Protein AF-A0A2M7YTN3-F1 (afdb_monomer_lite)

Structure (mmCIF, N/CA/C/O backbone):
data_AF-A0A2M7YTN3-F1
#
_entry.id   AF-A0A2M7YTN3-F1
#
loop_
_atom_site.group_PDB
_atom_site.id
_atom_site.type_symbol
_atom_site.label_atom_id
_atom_site.label_alt_id
_atom_site.label_comp_id
_atom_site.label_asym_id
_atom_site.label_entity_id
_atom_site.label_seq_id
_atom_site.pdbx_PDB_ins_code
_atom_site.Cartn_x
_atom_site.Cartn_y
_atom_site.Cartn_z
_atom_site.occupancy
_atom_site.B_iso_or_equiv
_atom_site.auth_seq_id
_atom_site.auth_comp_id
_atom_site.auth_asym_id
_atom_site.auth_atom_id
_atom_site.pdbx_PDB_model_num
ATOM 1 N N . MET A 1 1 ? -5.101 -10.817 13.039 1.00 85.06 1 MET A N 1
ATOM 2 C CA . MET A 1 1 ? -5.768 -10.293 11.833 1.00 85.06 1 MET A CA 1
ATOM 3 C C . MET A 1 1 ? -7.248 -10.470 12.064 1.00 85.06 1 MET A C 1
ATOM 5 O O . MET A 1 1 ? -7.610 -11.540 12.539 1.00 85.06 1 MET A O 1
ATOM 9 N N . ASP A 1 2 ? -8.055 -9.452 11.788 1.00 95.06 2 ASP A N 1
ATOM 10 C CA . ASP A 1 2 ? -9.459 -9.450 12.220 1.00 95.06 2 ASP A CA 1
ATOM 11 C C . ASP A 1 2 ? -10.368 -9.967 11.108 1.00 95.06 2 ASP A C 1
ATOM 13 O O . ASP A 1 2 ? -11.240 -10.797 11.336 1.00 95.06 2 ASP A O 1
ATOM 17 N N . SER A 1 3 ? -10.127 -9.512 9.879 1.00 96.75 3 SER A N 1
ATOM 18 C CA . SER A 1 3 ? -10.819 -9.985 8.683 1.00 96.75 3 SER A CA 1
ATOM 19 C C . SER A 1 3 ? -9.993 -9.678 7.437 1.00 96.75 3 SER A C 1
ATOM 21 O O . SER A 1 3 ? -9.082 -8.850 7.467 1.00 96.75 3 SER A O 1
ATOM 23 N N . TRP A 1 4 ? -10.313 -10.330 6.325 1.00 96.75 4 TRP A N 1
ATOM 24 C CA . TRP A 1 4 ? -9.713 -10.051 5.026 1.00 96.75 4 TRP A CA 1
ATOM 25 C C . TRP A 1 4 ? -10.739 -10.254 3.919 1.00 96.75 4 TRP A C 1
ATOM 27 O O . TRP A 1 4 ? -11.699 -11.008 4.074 1.00 96.75 4 TRP A O 1
ATOM 37 N N . LEU A 1 5 ? -10.516 -9.571 2.807 1.00 94.88 5 LEU A N 1
ATOM 38 C CA . LEU A 1 5 ? -11.300 -9.670 1.592 1.00 94.88 5 LEU A CA 1
ATOM 39 C C . LEU A 1 5 ? -10.337 -9.791 0.417 1.00 94.88 5 LEU A C 1
ATOM 41 O O . LEU A 1 5 ? -9.422 -8.981 0.298 1.00 94.88 5 LEU A O 1
ATOM 45 N N . LYS A 1 6 ? -10.560 -10.776 -0.452 1.00 94.38 6 LYS A N 1
ATOM 46 C CA . LYS A 1 6 ? -9.918 -10.850 -1.766 1.00 94.38 6 LYS A CA 1
ATOM 47 C C . LYS A 1 6 ? -10.848 -10.244 -2.807 1.00 94.38 6 LYS A C 1
ATOM 49 O O . LYS A 1 6 ? -12.021 -10.614 -2.857 1.00 94.38 6 LYS A O 1
ATOM 54 N N . SER A 1 7 ? -10.332 -9.340 -3.627 1.00 89.81 7 SER A N 1
ATOM 55 C CA . SER A 1 7 ? -11.106 -8.734 -4.705 1.00 89.81 7 SER A CA 1
ATOM 56 C C . SER A 1 7 ? -11.495 -9.775 -5.750 1.00 89.81 7 SER A C 1
ATOM 58 O O . SER A 1 7 ? -10.722 -10.672 -6.095 1.00 89.81 7 SER A O 1
ATOM 60 N N . ALA A 1 8 ? -12.717 -9.647 -6.264 1.00 81.31 8 ALA A N 1
ATOM 61 C CA . ALA A 1 8 ? -13.168 -10.446 -7.392 1.00 81.31 8 ALA A CA 1
ATOM 62 C C . ALA A 1 8 ? -12.381 -10.070 -8.669 1.00 81.31 8 ALA A C 1
ATOM 64 O O . ALA A 1 8 ? -11.942 -8.924 -8.792 1.00 81.31 8 ALA A O 1
ATOM 65 N N . PRO A 1 9 ? -12.263 -10.983 -9.654 1.00 65.56 9 PRO A N 1
ATOM 66 C CA . PRO A 1 9 ? -11.472 -10.765 -10.870 1.00 65.56 9 PRO A CA 1
ATOM 67 C C . PRO A 1 9 ? -11.872 -9.548 -11.721 1.00 65.56 9 PRO A C 1
ATOM 69 O O . PRO A 1 9 ? -11.106 -9.144 -12.590 1.00 65.56 9 PRO A O 1
ATOM 72 N N . GLN A 1 10 ? -13.061 -8.966 -11.517 1.00 65.56 10 GLN A N 1
ATOM 73 C CA . GLN A 1 10 ? -13.502 -7.777 -12.246 1.00 65.56 10 GLN A CA 1
ATOM 74 C C . GLN A 1 10 ? -14.135 -6.740 -11.314 1.00 65.56 10 GLN A C 1
ATOM 76 O O . GLN A 1 10 ? -15.188 -6.975 -10.727 1.00 65.56 10 GLN A O 1
ATOM 81 N N . ARG A 1 11 ? -13.497 -5.561 -11.256 1.00 66.31 11 ARG A N 1
ATOM 82 C CA . ARG A 1 11 ? -14.080 -4.265 -10.853 1.00 66.31 11 ARG A CA 1
ATOM 83 C C . ARG A 1 11 ? -14.748 -4.195 -9.474 1.00 66.31 11 ARG A C 1
ATOM 85 O O . ARG A 1 11 ? -15.630 -3.369 -9.275 1.00 66.31 11 ARG A O 1
ATOM 92 N N . TYR A 1 12 ? -14.307 -4.998 -8.505 1.00 82.44 12 TYR A N 1
ATOM 93 C CA . TYR A 1 12 ? -14.812 -4.878 -7.134 1.00 82.44 12 TYR A CA 1
ATOM 94 C C . TYR A 1 12 ? -14.524 -3.486 -6.540 1.00 82.44 12 TYR A C 1
ATOM 96 O O . TYR A 1 12 ? -15.425 -2.836 -6.016 1.00 82.44 12 TYR A O 1
ATOM 104 N N . TYR A 1 13 ? -13.280 -3.011 -6.668 1.00 88.62 13 TYR A N 1
ATOM 105 C CA . TYR A 1 13 ? -12.866 -1.683 -6.221 1.00 88.62 13 TYR A CA 1
ATOM 106 C C . TYR A 1 13 ? -11.991 -1.019 -7.284 1.00 88.62 13 TYR A C 1
ATOM 108 O O . TYR A 1 13 ? -10.785 -1.238 -7.325 1.00 88.62 13 TYR A O 1
ATOM 116 N N . ALA A 1 14 ? -12.591 -0.236 -8.178 1.00 90.00 14 ALA A N 1
ATOM 117 C CA . ALA A 1 14 ? -11.862 0.379 -9.283 1.00 90.00 14 ALA A CA 1
ATOM 118 C C . ALA A 1 14 ? -11.084 1.629 -8.837 1.00 90.00 14 ALA A C 1
ATOM 120 O O . ALA A 1 14 ? -11.663 2.593 -8.337 1.00 90.00 14 ALA A O 1
ATOM 121 N N . ILE A 1 15 ? -9.771 1.622 -9.069 1.00 91.12 15 ILE A N 1
ATOM 122 C CA . ILE A 1 15 ? -8.901 2.797 -9.000 1.00 91.12 15 ILE A CA 1
ATOM 123 C C . ILE A 1 15 ? -8.546 3.191 -10.431 1.00 91.12 15 ILE A C 1
ATOM 125 O O . ILE A 1 15 ? -7.895 2.433 -11.155 1.00 91.12 15 ILE A O 1
ATOM 129 N N . GLU A 1 16 ? -8.976 4.382 -10.834 1.00 90.50 16 GLU A N 1
ATOM 130 C CA . GLU A 1 16 ? -8.652 4.948 -12.141 1.00 90.50 16 GLU A CA 1
ATOM 131 C C . GLU A 1 16 ? -7.191 5.407 -12.194 1.00 90.50 16 GLU A C 1
ATOM 133 O O . GLU A 1 16 ? -6.677 6.027 -11.260 1.00 90.50 16 GLU A O 1
ATOM 138 N N . TYR A 1 17 ? -6.528 5.137 -13.316 1.00 89.56 17 TYR A N 1
ATOM 139 C CA . TYR A 1 17 ? -5.176 5.607 -13.594 1.00 89.56 17 TYR A CA 1
ATOM 140 C C . TYR A 1 17 ? -5.011 5.985 -15.066 1.00 89.56 17 TYR A C 1
ATOM 142 O O . TYR A 1 17 ? -5.741 5.529 -15.952 1.00 89.56 17 TYR A O 1
ATOM 150 N N . ALA A 1 18 ? -4.017 6.827 -15.339 1.00 83.62 18 ALA A N 1
ATOM 151 C CA . ALA A 1 18 ? -3.631 7.192 -16.693 1.00 83.62 18 ALA A CA 1
ATOM 152 C C . ALA A 1 18 ? -2.116 7.076 -16.873 1.00 83.62 18 ALA A C 1
ATOM 154 O O . ALA A 1 18 ? -1.338 7.451 -15.995 1.00 83.62 18 ALA A O 1
ATOM 155 N N . TRP A 1 19 ? -1.692 6.582 -18.034 1.00 79.12 19 TRP A N 1
ATOM 156 C CA . TRP A 1 19 ? -0.284 6.432 -18.394 1.00 79.12 19 TRP A CA 1
ATOM 157 C C . TRP A 1 19 ? -0.075 6.631 -19.900 1.00 79.12 19 TRP A C 1
ATOM 159 O O . TRP A 1 19 ? -1.012 6.531 -20.690 1.00 79.12 19 TRP A O 1
ATOM 169 N N . LYS A 1 20 ? 1.151 6.954 -20.322 1.00 73.50 20 LYS A N 1
ATOM 170 C CA . LYS A 1 20 ? 1.498 7.162 -21.738 1.00 73.50 20 LYS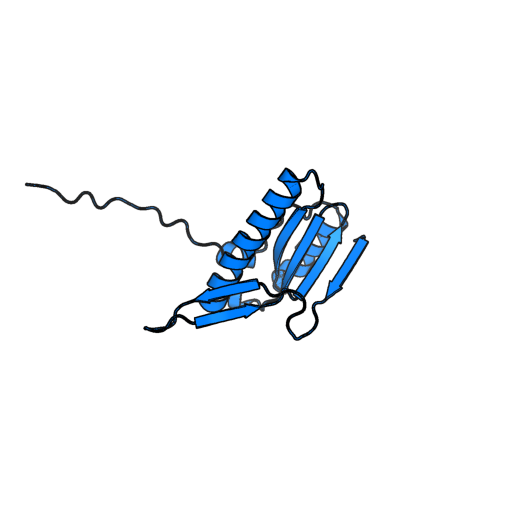 A CA 1
ATOM 171 C C . LYS A 1 20 ? 2.521 6.123 -22.191 1.00 73.50 20 LYS A C 1
ATOM 173 O O . LYS A 1 20 ? 3.526 5.923 -21.518 1.00 73.50 20 LYS A O 1
ATOM 178 N N . LYS A 1 21 ? 2.294 5.530 -23.365 1.00 60.72 21 LYS A N 1
ATOM 179 C CA . LYS A 1 21 ? 3.312 4.826 -24.160 1.00 60.72 21 LYS A CA 1
ATOM 180 C C . LYS A 1 21 ? 3.186 5.323 -25.597 1.00 60.72 21 LYS A C 1
ATOM 182 O O . LYS A 1 21 ? 2.262 4.918 -26.295 1.00 60.72 21 LYS A O 1
ATOM 187 N N . GLY A 1 22 ? 4.067 6.238 -25.999 1.00 70.69 22 GLY A N 1
ATOM 188 C CA . GLY A 1 22 ? 3.949 6.978 -27.262 1.00 70.69 22 GLY A CA 1
ATOM 189 C C . GLY A 1 22 ? 3.024 8.199 -27.161 1.00 70.69 22 GLY A C 1
ATOM 190 O O . GLY A 1 22 ? 2.880 8.784 -26.087 1.00 70.69 22 GLY A O 1
ATOM 191 N N . GLU A 1 23 ? 2.406 8.591 -28.279 1.00 68.25 23 GLU A N 1
ATOM 192 C CA . GLU A 1 23 ? 1.639 9.846 -28.390 1.00 68.25 23 GLU A CA 1
ATOM 193 C C . GLU A 1 23 ? 0.267 9.813 -27.696 1.00 68.25 23 GLU A C 1
ATOM 195 O O . GLU A 1 23 ? -0.207 10.842 -27.210 1.00 68.25 23 GLU A O 1
ATOM 200 N N . HIS A 1 24 ? -0.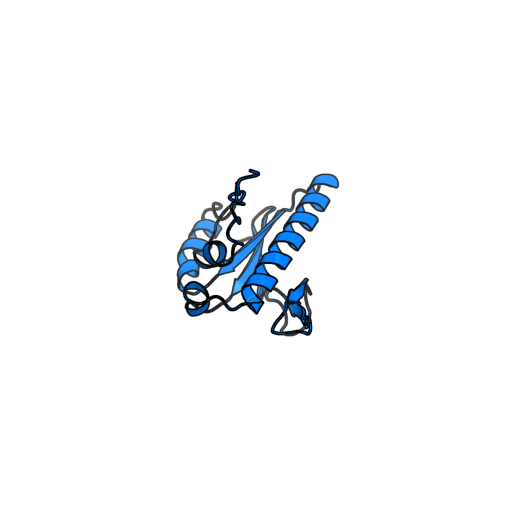364 8.640 -27.580 1.00 74.44 24 HIS A N 1
ATOM 201 C CA . HIS A 1 24 ? -1.720 8.532 -27.040 1.00 74.44 24 HIS A CA 1
ATOM 202 C 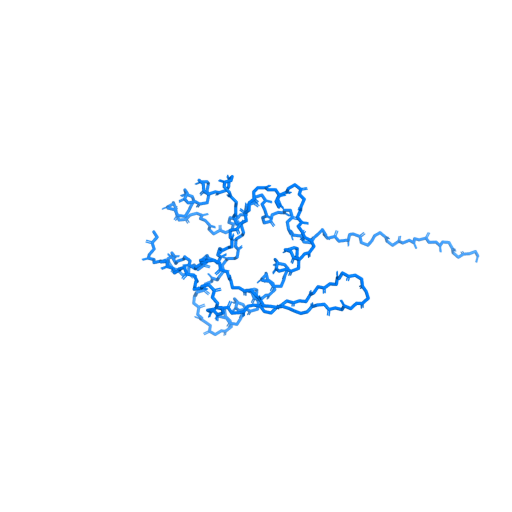C . HIS A 1 24 ? -1.735 8.138 -25.551 1.00 74.44 24 HIS A C 1
ATOM 204 O O . HIS A 1 24 ? -1.222 7.073 -25.187 1.00 74.44 24 HIS A O 1
ATOM 210 N N . PRO A 1 25 ? -2.342 8.955 -24.665 1.00 77.62 25 PRO A N 1
ATOM 211 C CA . PRO A 1 25 ? -2.559 8.571 -23.277 1.00 77.62 25 PRO A CA 1
ATOM 212 C C . PRO A 1 25 ? -3.556 7.413 -23.187 1.00 77.62 25 PRO A C 1
ATOM 214 O O . PRO A 1 25 ? -4.643 7.462 -23.760 1.00 77.62 25 PRO A O 1
ATOM 217 N N . LYS A 1 26 ? -3.189 6.385 -22.424 1.00 82.94 26 LYS A N 1
ATOM 218 C CA . LYS A 1 26 ? -4.066 5.280 -22.044 1.00 82.94 26 LYS A CA 1
ATOM 219 C C . LYS A 1 26 ? -4.653 5.558 -20.668 1.00 82.94 26 LYS A C 1
ATOM 221 O O . LYS A 1 26 ? -3.942 5.967 -19.751 1.00 82.94 26 LYS A O 1
ATOM 226 N N . ARG A 1 27 ? -5.954 5.323 -20.531 1.00 87.44 27 ARG A N 1
ATOM 227 C CA . ARG A 1 27 ? -6.655 5.282 -19.245 1.00 87.44 27 ARG A CA 1
ATOM 228 C C . ARG A 1 27 ? -7.007 3.840 -18.931 1.00 87.44 27 ARG A C 1
ATOM 230 O O . ARG A 1 27 ? -7.285 3.067 -19.846 1.00 87.44 27 ARG A O 1
ATOM 237 N N . GLY A 1 28 ? -6.978 3.497 -17.656 1.00 89.50 28 GLY A N 1
ATOM 238 C CA . GLY A 1 28 ? -7.355 2.181 -17.178 1.00 89.50 28 GLY A CA 1
ATOM 239 C C . GLY A 1 28 ? -7.903 2.247 -15.765 1.00 89.50 28 GLY A C 1
ATOM 240 O O . GLY A 1 28 ? -7.841 3.276 -15.092 1.00 89.50 28 GLY A O 1
ATOM 241 N N . GLU A 1 29 ? -8.417 1.112 -15.325 1.00 91.44 29 GLU A N 1
ATOM 242 C CA . GLU A 1 29 ? -8.839 0.866 -13.955 1.00 91.44 29 GLU A CA 1
ATOM 243 C C . GLU A 1 29 ? -8.145 -0.404 -13.473 1.00 91.44 29 GLU A C 1
ATOM 245 O O . GLU A 1 29 ? -7.918 -1.329 -14.258 1.00 91.44 29 GLU A O 1
ATOM 250 N N . PHE A 1 30 ? -7.824 -0.474 -12.188 1.00 91.50 30 PHE A N 1
ATOM 251 C CA . PHE A 1 30 ? -7.414 -1.724 -11.558 1.00 91.50 30 PHE A CA 1
ATOM 252 C C . PHE A 1 30 ? -8.054 -1.855 -10.174 1.00 91.50 30 PHE A C 1
ATOM 254 O O . PHE A 1 30 ? -8.510 -0.865 -9.605 1.00 91.50 30 PHE A O 1
ATOM 261 N N . SER A 1 31 ? -8.111 -3.082 -9.657 1.00 92.94 31 SER A N 1
ATOM 262 C CA . SER A 1 31 ? -8.615 -3.382 -8.317 1.00 92.94 31 SER A CA 1
ATOM 263 C C . SER A 1 31 ? -7.507 -4.050 -7.517 1.00 92.94 31 SER A C 1
ATOM 265 O O . SER A 1 31 ? -6.982 -5.041 -8.017 1.00 92.94 31 SER A O 1
ATOM 267 N N . PRO A 1 32 ? -7.178 -3.565 -6.304 1.00 95.06 32 PRO A N 1
ATOM 268 C CA . PRO A 1 32 ? -6.204 -4.225 -5.443 1.00 95.06 32 PRO A CA 1
ATOM 269 C C . PRO A 1 32 ? -6.608 -5.665 -5.137 1.00 95.06 32 PRO A C 1
ATOM 271 O O . PRO A 1 32 ? -7.797 -5.925 -4.943 1.00 95.06 32 PRO A O 1
ATOM 274 N N . ASP A 1 33 ? -5.652 -6.580 -5.029 1.00 95.50 33 ASP A N 1
ATOM 275 C CA . ASP A 1 33 ? -5.925 -7.994 -4.744 1.00 95.50 33 ASP A CA 1
ATOM 276 C C . ASP A 1 33 ? -6.607 -8.239 -3.391 1.00 95.50 33 ASP A C 1
ATOM 278 O O . ASP A 1 33 ? -7.527 -9.058 -3.310 1.00 95.50 33 ASP A O 1
ATOM 282 N N . PHE A 1 34 ? -6.177 -7.554 -2.325 1.00 96.12 34 PHE A N 1
ATOM 283 C CA . PHE A 1 34 ? -6.707 -7.772 -0.977 1.00 96.12 34 PHE A CA 1
ATOM 284 C C . PHE A 1 34 ? -6.946 -6.491 -0.183 1.00 96.12 34 PHE A C 1
ATOM 286 O O . PHE A 1 34 ? -6.219 -5.505 -0.284 1.00 96.12 34 PHE A O 1
ATOM 293 N N . PHE A 1 35 ? -7.924 -6.575 0.714 1.00 97.31 35 PHE A N 1
ATOM 294 C CA . PHE A 1 35 ? -8.107 -5.663 1.835 1.00 97.31 35 PHE A CA 1
ATOM 295 C C . PHE A 1 35 ? -8.009 -6.471 3.124 1.00 97.31 35 PHE A C 1
ATOM 297 O O . PHE A 1 35 ? -8.776 -7.410 3.333 1.00 97.31 35 PHE A O 1
ATOM 304 N N . ILE A 1 36 ? -7.070 -6.121 3.995 1.00 97.62 36 ILE A N 1
ATOM 305 C CA . ILE A 1 36 ? -6.825 -6.830 5.252 1.00 97.62 36 ILE A CA 1
ATOM 306 C C . ILE A 1 36 ? -7.078 -5.877 6.414 1.00 97.62 36 ILE A C 1
ATOM 308 O O . ILE A 1 36 ? -6.440 -4.832 6.508 1.00 97.62 36 ILE A O 1
ATOM 312 N N . LYS A 1 37 ? -7.988 -6.242 7.319 1.00 97.88 37 LYS A N 1
ATOM 313 C CA . LYS A 1 37 ? -8.334 -5.443 8.496 1.00 97.88 37 LYS A CA 1
ATOM 314 C C . LYS A 1 37 ? -7.576 -5.919 9.735 1.00 97.88 37 LYS A C 1
ATOM 316 O O . LYS A 1 37 ? -7.531 -7.120 10.037 1.00 97.88 37 LYS A O 1
ATOM 321 N N . LYS A 1 38 ? -7.038 -4.959 10.486 1.00 97.06 38 LYS A N 1
ATOM 322 C CA . LYS A 1 38 ? -6.481 -5.161 11.826 1.00 97.06 38 LYS A CA 1
ATOM 323 C C . LYS A 1 38 ? -6.654 -3.876 12.646 1.00 97.06 38 LYS A C 1
ATOM 325 O O . LYS A 1 38 ? -6.038 -2.859 12.339 1.00 97.06 38 LYS A O 1
ATOM 330 N N . GLY A 1 39 ? -7.512 -3.915 13.663 1.00 96.38 39 GLY A N 1
ATOM 331 C CA . GLY A 1 39 ? -7.958 -2.722 14.382 1.00 96.38 39 GLY A CA 1
ATOM 332 C C . GLY A 1 39 ? -8.610 -1.716 13.429 1.00 96.38 39 GLY A C 1
ATOM 333 O O . GLY A 1 39 ? -9.448 -2.085 12.601 1.00 96.38 39 GLY A O 1
ATOM 334 N N . ASP A 1 40 ? -8.177 -0.459 13.514 1.00 97.12 40 ASP A N 1
ATOM 335 C CA . ASP A 1 40 ? -8.608 0.625 12.621 1.00 97.12 40 ASP A CA 1
ATOM 336 C C . ASP A 1 40 ? -7.814 0.688 11.305 1.00 97.12 40 ASP A C 1
ATOM 338 O O . ASP A 1 40 ? -8.109 1.507 10.434 1.00 97.12 40 ASP A O 1
ATOM 342 N N . MET A 1 41 ? -6.808 -0.172 11.127 1.00 98.06 41 MET A N 1
ATOM 343 C CA . MET A 1 41 ? -6.015 -0.215 9.903 1.00 98.06 41 MET A CA 1
ATOM 344 C C . MET A 1 41 ? -6.651 -1.142 8.866 1.00 98.06 41 MET A C 1
ATOM 346 O O . MET A 1 41 ? -7.023 -2.282 9.162 1.00 98.06 41 MET A O 1
ATOM 350 N N . ILE A 1 42 ? -6.701 -0.668 7.621 1.00 98.25 42 ILE A N 1
ATOM 351 C CA . ILE A 1 42 ? -6.998 -1.473 6.436 1.00 98.25 42 ILE A CA 1
ATOM 352 C C . ILE A 1 42 ? -5.765 -1.467 5.534 1.00 98.25 42 ILE A C 1
ATOM 354 O O . ILE A 1 42 ? -5.411 -0.445 4.950 1.00 98.25 42 ILE A O 1
ATOM 358 N N . TYR A 1 43 ? -5.111 -2.616 5.408 1.00 98.19 43 TYR A N 1
ATOM 359 C CA . TYR A 1 43 ? -4.002 -2.811 4.482 1.00 98.19 43 TYR A CA 1
ATOM 360 C C . TYR A 1 43 ? -4.560 -3.187 3.112 1.00 98.19 43 TYR A C 1
ATOM 362 O O . TYR A 1 43 ? -5.218 -4.217 2.967 1.00 98.19 43 TYR A O 1
ATOM 370 N N . VAL A 1 44 ? -4.316 -2.333 2.126 1.00 98.00 44 VAL A N 1
ATOM 371 C CA . VAL A 1 44 ? -4.690 -2.532 0.728 1.00 98.00 44 VAL A CA 1
ATOM 372 C C . VAL A 1 44 ? -3.493 -3.122 0.014 1.00 98.00 44 VAL A C 1
ATOM 374 O O . VAL A 1 44 ? -2.469 -2.450 -0.122 1.00 98.00 44 VAL A O 1
ATOM 377 N N . VAL A 1 45 ? -3.624 -4.377 -0.399 1.00 97.62 45 VAL A N 1
ATOM 378 C CA . VAL A 1 45 ? -2.523 -5.172 -0.926 1.00 97.62 45 VAL A CA 1
ATOM 379 C C . VAL A 1 45 ? -2.732 -5.466 -2.401 1.00 97.62 45 VAL A C 1
ATOM 381 O O . VAL A 1 45 ? -3.777 -5.985 -2.782 1.00 97.62 45 VAL A O 1
ATOM 384 N N . GLU A 1 46 ? -1.712 -5.177 -3.198 1.00 96.94 46 GLU A N 1
ATOM 385 C CA . GLU A 1 46 ? -1.544 -5.674 -4.567 1.00 96.94 46 GLU A CA 1
ATOM 386 C C . GLU A 1 46 ? -0.364 -6.646 -4.579 1.00 96.94 46 GLU A C 1
ATOM 388 O O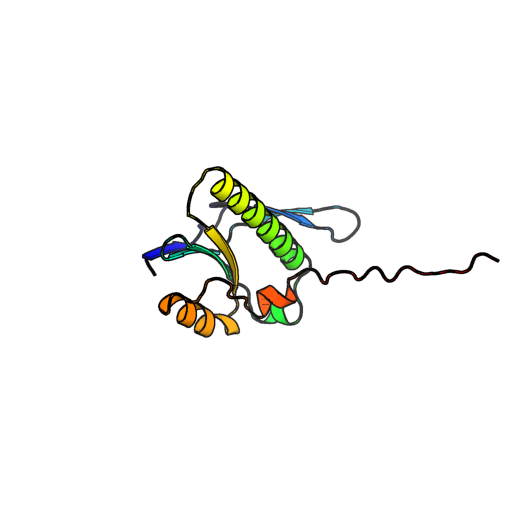 . GLU A 1 46 ? 0.668 -6.373 -3.961 1.00 96.94 46 GLU A O 1
ATOM 393 N N . ILE A 1 47 ? -0.492 -7.767 -5.279 1.00 96.62 47 ILE A N 1
ATOM 394 C CA . ILE A 1 47 ? 0.584 -8.735 -5.457 1.00 96.62 47 ILE A CA 1
ATOM 395 C C . ILE A 1 47 ? 1.220 -8.552 -6.836 1.00 96.62 47 ILE A C 1
ATOM 397 O O . ILE A 1 47 ? 0.542 -8.464 -7.863 1.00 96.62 47 ILE A O 1
ATOM 401 N N . LYS A 1 48 ? 2.551 -8.543 -6.859 1.00 96.38 48 LYS A N 1
ATOM 402 C CA . LYS A 1 48 ? 3.376 -8.651 -8.062 1.00 96.38 48 LYS A CA 1
ATOM 403 C C . LYS A 1 48 ? 4.426 -9.738 -7.888 1.00 96.38 48 LYS A C 1
ATOM 405 O O . LYS A 1 48 ? 4.647 -10.259 -6.796 1.00 96.38 48 LYS A O 1
ATOM 410 N N . ASP A 1 49 ? 5.057 -10.103 -8.988 1.00 96.25 49 ASP A N 1
ATOM 411 C CA . ASP A 1 49 ? 6.241 -10.946 -8.964 1.00 96.25 49 ASP A CA 1
ATOM 412 C C . ASP A 1 49 ? 7.499 -10.139 -8.583 1.00 96.25 49 ASP A C 1
ATOM 414 O O . ASP A 1 49 ? 7.495 -8.908 -8.543 1.00 96.25 49 ASP A O 1
ATOM 418 N N . ASP A 1 50 ? 8.590 -10.844 -8.282 1.00 95.62 50 ASP A N 1
ATOM 419 C CA . ASP A 1 50 ? 9.855 -10.211 -7.900 1.00 95.62 50 ASP A CA 1
ATOM 420 C C . ASP A 1 50 ? 10.562 -9.500 -9.072 1.00 95.62 50 ASP A C 1
ATOM 422 O O . ASP A 1 50 ? 11.486 -8.727 -8.825 1.00 95.62 50 ASP A O 1
ATOM 426 N N . SER A 1 51 ? 10.178 -9.739 -10.333 1.00 94.94 51 SER A N 1
ATOM 427 C CA . SER A 1 51 ? 10.806 -9.069 -11.481 1.00 94.94 51 SER A CA 1
ATOM 428 C C . SER A 1 51 ? 10.437 -7.587 -11.549 1.00 94.94 51 SER A C 1
ATOM 430 O O . SER A 1 51 ? 11.292 -6.774 -11.889 1.00 94.94 51 SER A O 1
ATOM 432 N N . GLU A 1 52 ? 9.245 -7.213 -11.073 1.00 94.94 52 GLU A N 1
ATOM 433 C CA . GLU A 1 52 ? 8.810 -5.814 -10.929 1.00 94.94 52 GLU A CA 1
ATOM 434 C C . GLU A 1 52 ? 9.631 -5.028 -9.890 1.00 94.94 52 GLU A C 1
ATOM 436 O O . GLU A 1 52 ? 9.533 -3.805 -9.823 1.00 94.94 52 GLU A O 1
ATOM 441 N N . ILE A 1 53 ? 10.463 -5.703 -9.087 1.00 94.06 53 ILE A N 1
ATOM 442 C CA . ILE A 1 53 ? 11.441 -5.027 -8.230 1.00 94.06 53 ILE A CA 1
ATOM 443 C C . ILE A 1 53 ? 12.627 -4.516 -9.056 1.00 94.06 53 ILE A C 1
ATOM 445 O O . ILE A 1 53 ? 13.107 -3.406 -8.839 1.00 94.06 53 ILE A O 1
ATOM 449 N N . ALA A 1 54 ? 13.126 -5.348 -9.974 1.00 92.00 54 ALA A N 1
ATOM 450 C CA . ALA A 1 54 ? 14.329 -5.064 -10.752 1.00 92.00 54 ALA A CA 1
ATOM 451 C C . ALA A 1 54 ? 14.033 -4.224 -12.003 1.00 92.00 54 ALA A C 1
ATOM 453 O O . ALA A 1 54 ? 14.846 -3.381 -12.377 1.00 92.00 54 ALA A O 1
ATOM 454 N N . ASP A 1 55 ? 12.882 -4.456 -12.632 1.00 93.50 55 ASP A N 1
ATOM 455 C CA . ASP A 1 55 ? 12.430 -3.766 -13.839 1.00 93.50 55 ASP A CA 1
ATOM 456 C C . ASP A 1 55 ? 10.930 -3.437 -13.714 1.00 93.50 55 ASP A C 1
ATOM 458 O O . ASP A 1 55 ? 10.081 -4.144 -14.264 1.00 93.50 55 ASP A O 1
ATOM 462 N N . PRO A 1 56 ? 10.567 -2.412 -12.916 1.00 92.56 56 PRO A N 1
ATOM 463 C CA . PRO A 1 56 ? 9.174 -2.039 -12.717 1.00 92.56 56 PRO A CA 1
ATOM 464 C C . PRO A 1 56 ? 8.555 -1.554 -14.025 1.00 92.56 56 PRO A C 1
ATOM 466 O O . PRO A 1 56 ? 9.047 -0.623 -14.674 1.00 92.56 56 PRO A O 1
ATOM 469 N N . SER A 1 57 ? 7.413 -2.128 -14.399 1.00 91.94 57 SER A N 1
ATOM 470 C CA . SER A 1 57 ? 6.760 -1.733 -15.641 1.00 91.94 57 SER A CA 1
ATOM 471 C C . SER A 1 57 ? 6.235 -0.285 -15.559 1.00 91.94 57 SER A C 1
ATOM 473 O O . SER A 1 57 ? 5.692 0.135 -14.530 1.00 91.94 57 SER A O 1
ATOM 475 N N . PRO A 1 58 ? 6.298 0.504 -16.655 1.00 90.56 58 PRO A N 1
ATOM 476 C CA . PRO A 1 58 ? 5.774 1.875 -16.672 1.00 90.56 58 PRO A CA 1
ATOM 477 C C . PRO A 1 58 ? 4.296 1.983 -16.280 1.00 90.56 58 PRO A C 1
ATOM 479 O O . PRO A 1 58 ? 3.854 2.996 -15.735 1.00 90.56 58 PRO A O 1
ATOM 482 N N . GLU A 1 59 ? 3.523 0.935 -16.565 1.00 90.94 59 GLU A N 1
ATOM 483 C CA . GLU A 1 59 ? 2.126 0.841 -16.164 1.00 90.94 59 GLU A CA 1
ATOM 484 C C . GLU A 1 59 ? 1.984 0.693 -14.644 1.00 90.94 59 GLU A C 1
ATOM 486 O O . GLU A 1 59 ? 1.185 1.408 -14.038 1.00 90.94 59 GLU A O 1
ATOM 491 N N . ASN A 1 60 ? 2.768 -0.189 -14.018 1.00 92.94 60 ASN A N 1
ATOM 492 C CA . ASN A 1 60 ? 2.722 -0.410 -12.576 1.00 92.94 60 ASN A CA 1
ATOM 493 C C . ASN A 1 60 ? 3.230 0.792 -11.780 1.00 92.94 60 ASN A C 1
ATOM 495 O O . ASN A 1 60 ? 2.614 1.130 -10.772 1.00 92.94 60 ASN A O 1
ATOM 499 N N . LEU A 1 61 ? 4.245 1.509 -12.276 1.00 93.38 61 LEU A N 1
ATOM 500 C CA . LEU A 1 61 ? 4.658 2.798 -11.706 1.00 93.38 61 LEU A CA 1
ATOM 501 C C . LEU A 1 61 ? 3.475 3.772 -11.614 1.00 93.38 61 LEU A C 1
ATOM 503 O O . LEU A 1 61 ? 3.235 4.389 -10.575 1.00 93.38 61 LEU A O 1
ATOM 507 N N . LYS A 1 62 ? 2.678 3.869 -12.685 1.00 92.69 62 LYS A N 1
ATOM 508 C CA . LYS A 1 62 ? 1.505 4.751 -12.713 1.00 92.69 62 LYS A CA 1
ATOM 509 C C . LYS A 1 62 ? 0.349 4.225 -11.871 1.00 92.69 62 LYS A C 1
ATOM 511 O O . LYS A 1 62 ? -0.272 5.017 -11.168 1.00 92.69 62 LYS A O 1
ATOM 516 N N . LYS A 1 63 ? 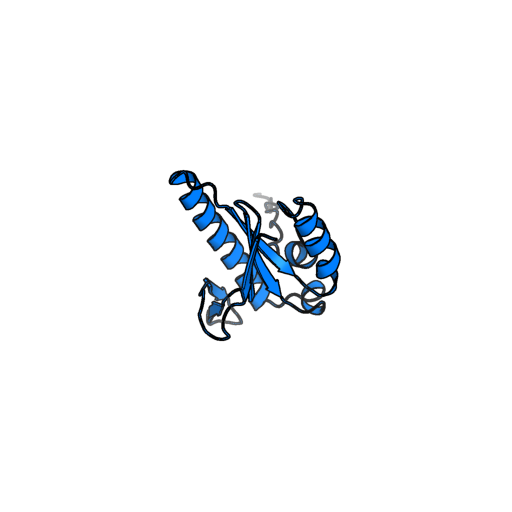0.071 2.918 -11.870 1.00 93.81 63 LYS A N 1
ATOM 517 C CA . LYS A 1 63 ? -0.928 2.332 -10.958 1.00 93.81 63 LYS A CA 1
ATOM 518 C C . LYS A 1 63 ? -0.577 2.626 -9.504 1.00 93.81 63 LYS A C 1
ATOM 520 O O . LYS A 1 63 ? -1.435 3.103 -8.768 1.00 93.81 63 LYS A O 1
ATOM 525 N N . PHE A 1 64 ? 0.680 2.419 -9.115 1.00 95.50 64 PHE A N 1
ATOM 526 C CA . PHE A 1 64 ? 1.161 2.662 -7.759 1.00 95.50 64 PHE A CA 1
ATOM 527 C C . PHE A 1 64 ? 1.027 4.135 -7.351 1.00 95.50 64 PHE A C 1
ATOM 529 O O . PHE A 1 64 ? 0.479 4.437 -6.290 1.00 95.50 64 PHE A O 1
ATOM 536 N N . GLU A 1 65 ? 1.461 5.062 -8.212 1.00 94.62 65 GLU A N 1
ATOM 537 C CA . GLU A 1 65 ? 1.322 6.509 -8.001 1.00 94.62 65 GLU A CA 1
ATOM 538 C C . GLU A 1 65 ? -0.144 6.913 -7.767 1.00 94.62 65 GLU A C 1
ATOM 540 O O . GLU A 1 65 ? -0.467 7.585 -6.782 1.00 94.62 65 GLU A O 1
ATOM 545 N N . TYR A 1 66 ? -1.050 6.463 -8.640 1.00 95.06 66 TYR A N 1
ATOM 546 C CA . TYR A 1 66 ? -2.471 6.801 -8.552 1.00 95.06 66 TYR A CA 1
ATOM 547 C C . TYR A 1 66 ? -3.145 6.156 -7.337 1.00 95.06 66 TYR A C 1
ATOM 549 O O . TYR A 1 66 ? -3.965 6.806 -6.685 1.00 95.06 66 TYR A O 1
ATOM 557 N N . ALA A 1 67 ? -2.763 4.930 -6.973 1.00 95.44 67 ALA A N 1
ATOM 558 C CA . ALA A 1 67 ? -3.239 4.260 -5.766 1.00 95.44 67 ALA A CA 1
ATOM 559 C C . ALA A 1 67 ? -2.830 5.008 -4.495 1.00 95.44 67 ALA A C 1
ATOM 561 O O . ALA A 1 67 ? -3.660 5.246 -3.615 1.00 95.44 67 ALA A O 1
ATOM 562 N N . GLN A 1 68 ? -1.564 5.430 -4.407 1.00 95.06 68 GLN A N 1
ATOM 563 C CA . GLN A 1 68 ? -1.087 6.218 -3.274 1.00 95.06 68 GLN A CA 1
ATOM 564 C C . GLN A 1 68 ? -1.864 7.529 -3.151 1.00 95.06 68 GLN A C 1
ATOM 566 O O . GLN A 1 68 ? -2.352 7.855 -2.068 1.00 95.06 68 GLN A O 1
ATOM 571 N N . ALA A 1 69 ? -2.038 8.253 -4.260 1.00 96.06 69 ALA A N 1
ATOM 572 C CA . ALA A 1 69 ? -2.807 9.492 -4.270 1.00 96.06 69 ALA A CA 1
ATOM 573 C C . ALA A 1 69 ? -4.277 9.261 -3.870 1.00 96.06 69 ALA A C 1
ATOM 575 O O . ALA A 1 69 ? -4.857 10.054 -3.126 1.00 96.06 69 ALA A O 1
ATOM 576 N N . HIS A 1 70 ? -4.875 8.160 -4.329 1.00 97.12 70 HIS A N 1
ATOM 577 C CA . HIS A 1 70 ? -6.238 7.759 -3.992 1.00 97.12 70 HIS A CA 1
ATOM 578 C C . HIS A 1 70 ? -6.422 7.517 -2.492 1.00 97.12 70 HIS A C 1
ATOM 580 O O . HIS A 1 70 ? -7.261 8.164 -1.862 1.00 97.12 70 HIS A O 1
ATOM 586 N N . PHE A 1 71 ? -5.600 6.655 -1.890 1.00 97.25 71 PHE A N 1
ATOM 587 C CA . PHE A 1 71 ? -5.712 6.353 -0.462 1.00 97.25 71 PHE A CA 1
ATOM 588 C C . PHE A 1 71 ? -5.274 7.519 0.429 1.00 97.25 71 PHE A C 1
ATOM 590 O O . PHE A 1 71 ? -5.806 7.673 1.529 1.00 97.25 71 PHE A O 1
ATOM 597 N N . ALA A 1 72 ? -4.379 8.396 -0.037 1.00 97.12 72 ALA A N 1
ATOM 598 C CA . ALA A 1 72 ? -4.063 9.639 0.663 1.00 97.12 72 ALA A CA 1
ATOM 599 C C . ALA A 1 72 ? -5.296 10.553 0.780 1.00 97.12 72 ALA A C 1
ATOM 601 O O . ALA A 1 72 ? -5.605 11.015 1.883 1.00 97.12 72 ALA A O 1
ATOM 602 N N . ARG A 1 73 ? -6.036 10.750 -0.323 1.00 98.06 73 ARG A N 1
ATOM 603 C CA . ARG A 1 73 ? -7.291 11.523 -0.333 1.00 98.06 73 ARG A CA 1
ATOM 604 C C . ARG A 1 73 ? -8.365 10.877 0.539 1.00 98.06 73 ARG A C 1
ATOM 606 O O . ARG A 1 73 ? -8.980 11.571 1.345 1.00 98.06 73 ARG A O 1
ATOM 613 N N . LEU A 1 74 ? -8.553 9.558 0.431 1.00 97.94 74 LEU A N 1
ATOM 614 C CA . LEU A 1 74 ? -9.523 8.828 1.254 1.00 97.94 74 LEU A CA 1
ATOM 615 C C . LEU A 1 74 ? -9.214 8.983 2.748 1.00 97.94 74 LEU A C 1
ATOM 617 O O . LEU A 1 74 ? -10.089 9.338 3.530 1.00 97.94 74 LEU A O 1
ATOM 621 N N . ASN A 1 75 ? -7.957 8.792 3.146 1.00 98.44 75 ASN A N 1
ATOM 622 C CA . ASN A 1 75 ? -7.544 8.952 4.537 1.00 98.44 75 ASN A CA 1
ATOM 623 C C . ASN A 1 75 ? -7.706 10.387 5.045 1.00 98.44 75 ASN A C 1
ATOM 625 O O . ASN A 1 75 ? -8.028 10.589 6.212 1.00 98.44 75 ASN A O 1
ATOM 629 N N . GLN A 1 76 ? -7.458 11.390 4.200 1.00 98.44 76 GLN A N 1
ATOM 630 C CA . GLN A 1 76 ? -7.709 12.784 4.557 1.00 98.44 76 GLN A CA 1
ATOM 631 C C . GLN A 1 76 ? -9.196 13.023 4.814 1.00 98.44 76 GLN A C 1
ATOM 633 O O . GLN A 1 76 ? -9.542 13.621 5.829 1.00 98.44 76 GLN A O 1
ATOM 638 N N . TRP A 1 77 ? -10.064 12.516 3.939 1.00 98.56 77 TRP A N 1
ATOM 639 C CA . TRP A 1 77 ? -11.507 12.606 4.129 1.00 98.56 77 TRP A CA 1
ATOM 640 C C . TRP A 1 77 ? -11.957 11.915 5.425 1.00 98.56 77 TRP A C 1
ATOM 642 O O . TRP A 1 77 ? -12.625 12.550 6.236 1.00 98.56 77 TRP A O 1
ATOM 652 N N . LEU A 1 78 ? -11.504 10.681 5.686 1.00 98.44 78 LEU A N 1
ATOM 653 C CA . LEU A 1 78 ? -11.832 9.937 6.912 1.00 98.44 78 LEU A CA 1
ATOM 654 C C . LEU A 1 78 ? -11.444 10.718 8.174 1.00 98.44 78 LEU A C 1
ATOM 656 O O . LEU A 1 78 ? -12.285 10.909 9.056 1.00 98.44 78 LEU A O 1
ATOM 660 N N . ARG A 1 79 ? -10.220 11.265 8.211 1.00 98.12 79 ARG A N 1
ATOM 661 C CA . ARG A 1 79 ? -9.758 12.126 9.311 1.00 98.12 79 ARG A CA 1
ATOM 662 C C . ARG A 1 79 ? -10.639 13.359 9.491 1.00 98.12 79 ARG A C 1
ATOM 664 O O . ARG A 1 79 ? -11.022 13.658 10.616 1.00 98.12 79 ARG A O 1
ATOM 671 N N . ASN A 1 80 ? -10.985 14.050 8.404 1.00 98.38 80 ASN A N 1
ATOM 672 C CA . ASN A 1 80 ? -11.834 15.244 8.459 1.00 98.38 80 ASN A CA 1
ATOM 673 C C . ASN A 1 80 ? -13.248 14.933 8.979 1.00 98.38 80 ASN A C 1
ATOM 675 O O . ASN A 1 80 ? -13.875 15.788 9.593 1.00 98.38 80 ASN A O 1
ATOM 679 N N . THR A 1 81 ? -13.739 13.713 8.750 1.00 98.19 81 THR A N 1
ATOM 680 C CA . THR A 1 81 ? -15.038 13.234 9.253 1.00 98.19 81 THR A CA 1
ATOM 681 C C . THR A 1 81 ? -14.976 12.599 10.647 1.00 98.19 81 THR A C 1
ATOM 683 O O . THR A 1 81 ? -16.001 12.150 11.153 1.00 98.19 81 THR A O 1
ATOM 686 N N . GLY A 1 82 ? -13.798 12.542 11.279 1.00 98.06 82 GLY A N 1
ATOM 687 C CA . GLY A 1 82 ? -13.618 11.951 12.609 1.00 98.06 82 GLY A CA 1
ATOM 688 C C . GLY A 1 82 ? -13.677 10.419 12.644 1.00 98.06 82 GLY A C 1
ATOM 689 O O . GLY A 1 82 ? -13.836 9.843 13.718 1.00 98.06 82 GLY A O 1
ATOM 690 N N . LEU A 1 83 ? -13.551 9.748 11.495 1.00 98.12 83 LEU A N 1
ATOM 691 C CA . LEU A 1 83 ? -13.514 8.288 11.428 1.00 98.12 83 LEU A CA 1
ATOM 692 C C . LEU A 1 83 ? -12.085 7.786 11.706 1.00 98.12 83 LEU A C 1
ATOM 694 O O . LEU A 1 83 ? -11.143 8.266 11.072 1.00 98.12 83 LEU A O 1
ATOM 698 N N . PRO A 1 84 ? -11.900 6.808 12.616 1.00 97.62 84 PRO A N 1
ATOM 699 C CA . PRO A 1 84 ? -10.568 6.354 13.026 1.00 97.62 84 PRO A CA 1
ATOM 700 C C . PRO A 1 84 ? -9.877 5.482 11.970 1.00 97.62 84 PRO A C 1
ATOM 702 O O . PRO A 1 84 ? -8.663 5.292 12.022 1.00 97.62 84 PRO A O 1
ATOM 705 N N . THR A 1 85 ? -10.638 4.956 11.004 1.00 98.19 85 THR A N 1
ATOM 706 C CA . THR A 1 85 ? -10.131 4.043 9.981 1.00 98.19 85 THR A CA 1
ATOM 707 C C . THR A 1 85 ? -9.040 4.688 9.130 1.00 98.19 85 THR A C 1
ATOM 709 O O . THR A 1 85 ? -9.213 5.785 8.600 1.00 98.19 85 THR A O 1
ATOM 712 N N . GLN A 1 86 ? -7.939 3.965 8.928 1.00 98.19 86 GLN A N 1
ATOM 713 C CA . GLN A 1 86 ? -6.846 4.388 8.062 1.00 98.19 86 GLN A CA 1
ATOM 714 C C . GLN A 1 86 ? -6.451 3.280 7.085 1.00 98.19 86 GLN A C 1
ATOM 716 O O . GLN A 1 86 ? -6.175 2.145 7.462 1.00 98.19 86 GLN A O 1
ATOM 721 N N . TYR A 1 87 ? -6.356 3.645 5.812 1.00 98.44 87 TYR A N 1
ATOM 722 C CA . TYR A 1 87 ? -5.900 2.781 4.737 1.00 98.44 87 TYR A CA 1
ATOM 723 C C . TYR A 1 87 ? -4.386 2.899 4.565 1.00 98.44 87 TYR A C 1
ATOM 725 O O . TYR A 1 87 ? -3.843 4.002 4.463 1.00 98.44 87 TYR A O 1
ATOM 733 N N . GLN A 1 88 ? -3.697 1.768 4.498 1.00 97.88 88 GLN A N 1
ATOM 734 C CA . GLN A 1 88 ? -2.290 1.692 4.132 1.00 97.88 88 GLN A CA 1
ATOM 735 C C . GLN A 1 88 ? -2.155 0.883 2.852 1.00 97.88 88 GLN A C 1
ATOM 737 O O . GLN A 1 88 ? -2.572 -0.266 2.791 1.00 97.88 88 GLN A O 1
ATOM 742 N N . HIS A 1 89 ? -1.565 1.495 1.837 1.00 95.94 89 HIS A N 1
ATOM 743 C CA . HIS A 1 89 ? -1.307 0.850 0.563 1.00 95.94 89 HIS A CA 1
ATOM 744 C C . HIS A 1 89 ? 0.052 0.143 0.589 1.00 95.94 89 HIS A C 1
ATOM 746 O O . HIS A 1 89 ? 1.055 0.782 0.921 1.00 95.94 89 HIS A O 1
ATOM 752 N N . ASN A 1 90 ? 0.070 -1.143 0.239 1.00 97.00 90 ASN A N 1
ATOM 753 C CA . ASN A 1 90 ? 1.263 -1.983 0.186 1.00 97.00 90 ASN A CA 1
ATOM 754 C C . ASN A 1 90 ? 1.247 -2.860 -1.065 1.00 97.00 90 ASN A C 1
ATOM 756 O O . ASN A 1 90 ? 0.329 -3.644 -1.266 1.00 97.00 90 ASN A O 1
ATOM 760 N N . TRP A 1 91 ? 2.279 -2.774 -1.889 1.00 97.25 91 TRP A N 1
ATOM 761 C CA . TRP A 1 91 ? 2.510 -3.731 -2.962 1.00 97.25 91 TRP A CA 1
ATOM 762 C C . TRP A 1 91 ? 3.489 -4.780 -2.474 1.00 97.25 91 TRP A C 1
ATOM 764 O O . TRP A 1 91 ? 4.550 -4.454 -1.949 1.00 97.25 91 TRP A O 1
ATOM 774 N N . LEU A 1 92 ? 3.125 -6.048 -2.597 1.00 98.00 92 LEU A N 1
ATOM 775 C CA . LEU A 1 92 ? 3.925 -7.158 -2.108 1.00 98.00 92 LEU A CA 1
ATOM 776 C C . LEU A 1 92 ? 4.399 -8.026 -3.267 1.00 98.00 92 LEU A C 1
ATOM 778 O O . LEU A 1 92 ? 3.761 -8.132 -4.309 1.00 98.00 92 LEU A O 1
ATOM 782 N N . SER A 1 93 ? 5.507 -8.698 -3.016 1.00 97.38 93 SER A N 1
ATOM 783 C CA . SER A 1 93 ? 6.051 -9.769 -3.840 1.00 97.38 93 SER A CA 1
ATOM 784 C C . SER A 1 93 ? 6.441 -10.936 -2.928 1.00 97.38 93 SER A C 1
ATOM 786 O O . SER A 1 93 ? 6.497 -10.741 -1.704 1.00 97.38 93 SER A O 1
ATOM 788 N N . PRO A 1 94 ? 6.745 -12.134 -3.460 1.00 97.62 94 PRO A N 1
ATOM 789 C CA . PRO A 1 94 ? 7.161 -13.277 -2.647 1.00 97.62 94 PRO A CA 1
ATOM 790 C C . PRO A 1 94 ? 8.222 -12.957 -1.583 1.00 97.62 94 PRO A C 1
ATOM 792 O O . PRO A 1 94 ? 8.111 -13.429 -0.449 1.00 97.62 94 PRO A O 1
ATOM 795 N N . LYS A 1 95 ? 9.189 -12.082 -1.892 1.00 97.00 95 LYS A N 1
ATOM 796 C CA . LYS A 1 95 ? 10.222 -11.624 -0.944 1.00 97.00 95 LYS A CA 1
ATOM 797 C C . LYS A 1 95 ? 9.689 -10.914 0.304 1.00 97.00 95 LYS A C 1
ATOM 799 O O . LYS A 1 95 ? 10.320 -10.976 1.357 1.00 97.00 95 LYS A O 1
ATOM 804 N N . SER A 1 96 ? 8.551 -10.227 0.214 1.00 97.62 96 SER A N 1
ATOM 805 C CA . SER A 1 96 ? 8.016 -9.394 1.302 1.00 97.62 96 SER A CA 1
ATOM 806 C C . SER A 1 96 ? 6.884 -10.042 2.101 1.00 97.62 96 SER A C 1
ATOM 808 O O . SER A 1 96 ? 6.485 -9.490 3.126 1.00 97.62 96 SER A O 1
ATOM 810 N N . TYR A 1 97 ? 6.404 -11.230 1.716 1.00 97.19 97 TYR A N 1
ATOM 811 C CA . TYR A 1 97 ? 5.303 -11.899 2.421 1.00 97.19 97 TYR A CA 1
ATOM 812 C C . TYR A 1 97 ? 5.627 -12.186 3.887 1.00 97.19 97 TYR A C 1
ATOM 814 O O . TYR A 1 97 ? 4.907 -11.737 4.779 1.00 97.19 97 TYR A O 1
ATOM 822 N N . ASN A 1 98 ? 6.719 -12.907 4.153 1.00 97.75 98 ASN A N 1
ATOM 823 C CA . ASN A 1 98 ? 7.103 -13.276 5.516 1.00 97.75 98 ASN A CA 1
ATOM 824 C C . ASN A 1 98 ? 7.266 -12.060 6.445 1.00 97.75 98 ASN A C 1
ATOM 826 O O . ASN A 1 98 ? 6.598 -12.042 7.485 1.00 97.75 98 ASN A O 1
ATOM 830 N N . PRO A 1 99 ? 8.072 -11.032 6.103 1.00 97.94 99 PRO A N 1
ATOM 831 C CA . PRO A 1 99 ? 8.220 -9.871 6.977 1.00 97.94 99 PRO A CA 1
ATOM 832 C C . PRO A 1 99 ? 6.903 -9.101 7.153 1.00 97.94 99 PRO A C 1
ATOM 834 O O . PRO A 1 99 ? 6.571 -8.729 8.279 1.00 97.94 99 PRO A O 1
ATOM 837 N N . PHE A 1 100 ? 6.100 -8.933 6.094 1.00 98.06 100 PHE A N 1
ATOM 838 C CA . PHE A 1 100 ? 4.802 -8.260 6.194 1.00 98.06 100 PHE A CA 1
ATOM 839 C C . PHE A 1 100 ? 3.851 -8.985 7.156 1.00 98.06 100 PHE A C 1
ATOM 841 O O . PHE A 1 100 ? 3.343 -8.386 8.105 1.00 98.06 100 PHE A O 1
ATOM 848 N N . PHE A 1 101 ? 3.632 -10.289 6.958 1.00 96.88 101 PHE A N 1
ATOM 849 C CA . PHE A 1 101 ? 2.703 -11.062 7.784 1.00 96.88 101 PHE A CA 1
ATOM 850 C C . PHE A 1 101 ? 3.211 -11.275 9.213 1.00 96.88 101 PHE A C 1
ATOM 852 O O . PHE A 1 101 ? 2.403 -11.405 10.136 1.00 96.88 101 PHE A O 1
ATOM 859 N N . GLN A 1 102 ? 4.528 -11.286 9.435 1.00 97.75 102 GLN A N 1
ATOM 860 C CA . GLN A 1 102 ? 5.083 -11.244 10.785 1.00 97.75 102 GLN A CA 1
ATOM 861 C C . GLN A 1 102 ? 4.712 -9.932 11.485 1.00 97.75 102 GLN A C 1
ATOM 863 O O . GLN A 1 102 ? 4.076 -9.968 12.537 1.00 97.75 102 GLN A O 1
ATOM 868 N N . MET A 1 103 ? 5.009 -8.783 10.874 1.00 97.62 103 MET A N 1
ATOM 869 C CA . MET A 1 103 ? 4.682 -7.476 11.454 1.00 97.62 103 MET A CA 1
ATOM 870 C C . MET A 1 103 ? 3.173 -7.275 11.623 1.00 97.62 103 MET A C 1
ATOM 872 O O . MET A 1 103 ? 2.741 -6.658 12.593 1.00 97.62 103 MET A O 1
ATOM 876 N N . LEU A 1 104 ? 2.354 -7.826 10.725 1.00 96.81 104 LEU A N 1
ATOM 877 C CA . LEU A 1 104 ? 0.896 -7.775 10.832 1.00 96.81 104 LEU A CA 1
ATOM 878 C C . LEU A 1 104 ? 0.380 -8.561 12.046 1.00 96.81 104 LEU A C 1
ATOM 880 O O . LEU A 1 104 ? -0.555 -8.123 12.717 1.00 96.81 104 LEU A O 1
ATOM 884 N N . ARG A 1 105 ? 0.976 -9.725 12.341 1.00 95.25 105 ARG A N 1
ATOM 885 C CA . ARG A 1 105 ? 0.640 -10.519 13.536 1.00 95.25 105 ARG A CA 1
ATOM 886 C C . ARG A 1 105 ? 1.074 -9.832 14.826 1.00 95.25 105 ARG A C 1
ATOM 888 O O . ARG A 1 105 ? 0.361 -9.943 15.815 1.00 95.25 105 ARG A O 1
ATOM 895 N N . GLU A 1 106 ? 2.197 -9.123 14.790 1.00 95.81 106 GLU A N 1
ATOM 896 C CA . GLU A 1 106 ? 2.766 -8.393 15.928 1.00 95.81 106 GLU A CA 1
ATOM 897 C C . GLU A 1 106 ? 2.182 -6.985 16.130 1.00 95.81 106 GLU A C 1
ATOM 899 O O . GLU A 1 106 ? 2.700 -6.243 16.959 1.00 95.81 106 GLU A O 1
ATOM 904 N N . ASP A 1 107 ? 1.145 -6.590 15.382 1.00 94.81 107 ASP A N 1
ATOM 905 C CA . ASP A 1 107 ? 0.554 -5.243 15.461 1.00 94.81 107 ASP A CA 1
ATOM 906 C C . ASP A 1 107 ? 1.519 -4.097 15.078 1.00 94.81 107 ASP A C 1
ATOM 908 O O . ASP A 1 107 ? 1.341 -2.938 15.447 1.00 94.81 107 ASP A O 1
ATOM 912 N N . LYS A 1 108 ? 2.537 -4.409 14.265 1.00 96.31 108 LYS A N 1
ATOM 913 C CA . LYS A 1 108 ? 3.611 -3.492 13.840 1.00 96.31 108 LYS A CA 1
ATOM 914 C C . LYS A 1 108 ? 3.618 -3.175 12.345 1.00 96.31 108 LYS A C 1
ATOM 916 O O . LYS A 1 108 ? 4.481 -2.437 11.892 1.00 96.31 108 LYS A O 1
ATOM 921 N N . ALA A 1 109 ? 2.683 -3.702 11.553 1.00 96.94 109 ALA A N 1
ATOM 922 C CA . ALA A 1 109 ? 2.675 -3.488 10.098 1.00 96.94 109 ALA A CA 1
ATOM 923 C C . ALA A 1 109 ? 2.342 -2.045 9.672 1.00 96.94 109 ALA A C 1
ATOM 925 O O . ALA A 1 109 ? 2.489 -1.695 8.498 1.00 96.94 109 ALA A O 1
ATOM 926 N N . ARG A 1 110 ? 1.875 -1.185 10.590 1.00 96.62 110 ARG A N 1
ATOM 927 C CA . ARG A 1 110 ? 1.658 0.236 10.290 1.00 96.62 110 ARG A CA 1
ATOM 928 C C . ARG A 1 110 ? 2.992 0.892 9.914 1.00 96.62 110 ARG A C 1
ATOM 930 O O . ARG A 1 110 ? 3.949 0.833 10.672 1.00 96.62 110 ARG A O 1
ATOM 937 N N . GLY A 1 111 ? 3.039 1.523 8.747 1.00 96.25 111 GLY A N 1
ATOM 938 C CA . GLY A 1 111 ? 4.250 2.106 8.174 1.00 96.25 111 GLY A CA 1
ATOM 939 C C . GLY A 1 111 ? 5.154 1.113 7.439 1.00 96.25 111 GLY A C 1
ATOM 940 O O . GLY A 1 111 ? 6.187 1.534 6.928 1.00 96.25 111 GLY A O 1
ATOM 941 N N . PHE A 1 112 ? 4.784 -0.171 7.343 1.00 97.50 112 PHE A N 1
ATOM 942 C CA . PHE A 1 112 ? 5.534 -1.144 6.548 1.00 97.50 112 PHE A CA 1
ATOM 943 C C . PHE A 1 112 ? 5.654 -0.686 5.092 1.00 97.50 112 PHE A C 1
ATOM 945 O O . PHE A 1 112 ? 4.665 -0.258 4.490 1.00 97.50 112 PHE A O 1
ATOM 952 N N . ARG A 1 113 ? 6.857 -0.826 4.534 1.00 97.12 113 ARG A N 1
ATOM 953 C CA . ARG A 1 113 ? 7.168 -0.626 3.119 1.00 97.12 113 ARG A CA 1
ATOM 954 C C . ARG A 1 113 ? 7.935 -1.843 2.625 1.00 97.12 113 ARG A C 1
ATOM 956 O O . ARG A 1 113 ? 8.960 -2.191 3.208 1.00 97.12 113 ARG A O 1
ATOM 963 N N . SER A 1 114 ? 7.423 -2.498 1.591 1.00 97.38 114 SER A N 1
ATOM 964 C CA . SER A 1 114 ? 8.160 -3.559 0.903 1.00 97.38 114 SER A CA 1
ATOM 965 C C . SER A 1 114 ? 9.283 -2.968 0.040 1.00 97.38 114 SER A C 1
ATOM 967 O O . SER A 1 114 ? 9.309 -1.769 -0.232 1.00 97.38 114 SER A O 1
ATOM 969 N N . GLU A 1 115 ? 10.191 -3.814 -0.445 1.00 96.50 115 GLU A N 1
ATOM 970 C CA . GLU A 1 115 ? 11.157 -3.425 -1.484 1.00 96.50 115 GLU A CA 1
ATOM 971 C C . GLU A 1 115 ? 10.436 -2.876 -2.729 1.00 96.50 115 GLU A C 1
ATOM 973 O O . GLU A 1 115 ? 10.829 -1.853 -3.285 1.00 96.50 115 GLU A O 1
ATOM 978 N N . LEU A 1 116 ? 9.304 -3.490 -3.091 1.00 95.88 116 LEU A N 1
ATOM 979 C CA . LEU A 1 116 ? 8.470 -3.072 -4.212 1.00 95.88 116 LEU A CA 1
ATOM 980 C C . LEU A 1 116 ? 7.840 -1.680 -3.992 1.00 95.88 116 LEU A C 1
ATOM 982 O O . LEU A 1 116 ? 7.849 -0.845 -4.891 1.00 95.88 116 LEU A O 1
ATOM 986 N N . ASP A 1 117 ? 7.367 -1.385 -2.776 1.00 96.00 117 ASP A N 1
ATOM 987 C CA . ASP A 1 117 ? 6.857 -0.057 -2.403 1.00 96.00 117 ASP A CA 1
ATOM 988 C C . ASP A 1 117 ? 7.934 1.033 -2.529 1.00 96.00 117 ASP A C 1
ATOM 990 O O . ASP A 1 117 ? 7.604 2.206 -2.710 1.00 96.00 117 ASP A O 1
ATOM 994 N N . VAL A 1 118 ? 9.210 0.673 -2.356 1.00 94.75 118 VAL A N 1
ATOM 995 C CA . VAL A 1 118 ? 10.340 1.606 -2.439 1.00 94.75 118 VAL A CA 1
ATOM 996 C C . VAL A 1 118 ? 10.706 1.873 -3.894 1.00 94.75 118 VAL A C 1
ATOM 998 O O . VAL A 1 118 ? 10.815 3.035 -4.274 1.00 94.75 118 VAL A O 1
ATOM 1001 N N . VAL A 1 119 ? 10.849 0.836 -4.722 1.00 94.19 119 VAL A N 1
ATOM 1002 C CA . VAL A 1 119 ? 11.240 1.012 -6.135 1.00 94.19 119 VAL A CA 1
ATOM 1003 C C . VAL A 1 119 ? 10.137 1.641 -6.988 1.00 94.19 119 VAL A C 1
ATOM 1005 O O . VAL A 1 119 ? 10.437 2.321 -7.965 1.00 94.19 119 VAL A O 1
ATOM 1008 N N . LEU A 1 120 ? 8.863 1.456 -6.616 1.00 92.69 120 LEU A N 1
ATOM 1009 C CA . LEU A 1 120 ? 7.729 2.053 -7.328 1.00 92.69 120 LEU A CA 1
ATOM 1010 C C . LEU A 1 120 ? 7.443 3.504 -6.922 1.00 92.69 120 LEU A C 1
ATOM 1012 O O . LEU A 1 120 ? 6.601 4.161 -7.543 1.00 92.69 120 LEU A O 1
ATOM 1016 N N . GLN A 1 121 ? 8.100 4.027 -5.882 1.00 85.44 121 GLN A N 1
ATOM 1017 C CA . GLN A 1 121 ? 7.948 5.435 -5.535 1.00 85.44 121 GLN A CA 1
ATOM 1018 C C . GLN A 1 121 ? 8.546 6.323 -6.631 1.00 85.44 121 GLN A C 1
ATOM 1020 O O . GLN A 1 121 ? 9.644 6.049 -7.118 1.00 85.44 121 GLN A O 1
ATOM 1025 N N . PRO A 1 122 ? 7.867 7.423 -7.005 1.00 68.62 122 PRO A N 1
ATOM 1026 C CA . PRO A 1 122 ? 8.468 8.415 -7.878 1.00 68.62 122 PRO A CA 1
ATOM 1027 C C . PRO A 1 122 ? 9.778 8.899 -7.256 1.00 68.62 122 PRO A C 1
ATOM 1029 O O . PRO A 1 122 ? 9.782 9.379 -6.119 1.00 68.62 122 PRO A O 1
ATOM 1032 N N . VAL A 1 123 ? 10.885 8.801 -7.995 1.00 58.16 123 VAL A N 1
ATOM 1033 C CA . VAL A 1 123 ? 12.124 9.477 -7.605 1.00 58.16 123 VAL A CA 1
ATO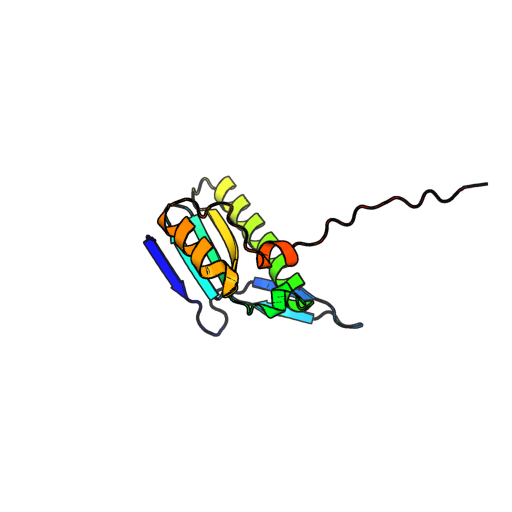M 1034 C C . VAL A 1 123 ? 11.788 10.960 -7.518 1.00 58.16 123 VAL A C 1
ATOM 1036 O O . VAL A 1 123 ? 11.307 11.544 -8.492 1.00 58.16 123 VAL A O 1
ATOM 1039 N N . ALA A 1 124 ? 11.993 11.567 -6.349 1.00 49.31 124 ALA A N 1
ATOM 1040 C CA . ALA A 1 124 ? 11.892 13.010 -6.218 1.00 49.31 124 ALA A CA 1
ATOM 1041 C C . ALA A 1 124 ? 12.883 13.618 -7.216 1.00 49.31 124 ALA A C 1
ATOM 1043 O O . ALA A 1 124 ? 14.095 13.495 -7.043 1.00 49.31 124 ALA A O 1
ATOM 1044 N N . VAL A 1 125 ? 12.375 14.214 -8.297 1.00 43.97 125 VAL A N 1
ATOM 1045 C CA . VAL A 1 125 ? 13.219 14.931 -9.247 1.00 43.97 125 VAL A CA 1
ATOM 1046 C C . VAL A 1 125 ? 13.757 16.132 -8.483 1.00 43.97 125 VAL A C 1
ATOM 1048 O O . VAL A 1 125 ? 13.038 17.101 -8.248 1.00 43.97 125 VAL A O 1
ATOM 1051 N N . SER A 1 126 ? 15.010 16.052 -8.041 1.00 39.34 126 SER A N 1
ATOM 1052 C CA . SER A 1 126 ? 15.733 17.221 -7.577 1.00 39.34 126 SER A CA 1
ATOM 1053 C C . SER A 1 126 ? 15.909 18.118 -8.794 1.00 39.34 126 SER A C 1
ATOM 1055 O O . SER A 1 126 ? 16.717 17.854 -9.682 1.00 39.34 126 SER A O 1
ATOM 1057 N N . THR A 1 127 ? 15.102 19.171 -8.877 1.00 38.53 127 THR A N 1
ATOM 1058 C CA . THR A 1 127 ? 15.325 20.259 -9.823 1.00 38.53 127 THR A CA 1
ATOM 1059 C C . THR A 1 127 ? 16.647 20.923 -9.450 1.00 38.53 127 THR A C 1
ATOM 1061 O O . THR A 1 127 ? 16.675 21.858 -8.653 1.00 38.53 127 THR A O 1
ATOM 1064 N N . HIS A 1 128 ? 17.759 20.414 -9.978 1.00 39.66 128 HIS A N 1
ATOM 1065 C CA . HIS A 1 128 ? 18.978 21.199 -10.087 1.00 39.66 128 HIS A CA 1
ATOM 1066 C C . HIS A 1 128 ? 18.694 22.248 -11.158 1.00 39.66 128 HIS A C 1
ATOM 1068 O O . HIS A 1 128 ? 18.625 21.934 -12.345 1.00 39.66 128 HIS A O 1
ATOM 1074 N N . GLY A 1 129 ? 18.410 23.467 -10.698 1.00 40.84 129 GLY A N 1
ATOM 1075 C CA . GLY A 1 129 ? 18.283 24.636 -11.553 1.00 40.84 129 GLY A CA 1
ATOM 1076 C C . GLY A 1 129 ? 19.559 24.796 -12.368 1.00 40.84 129 GLY A C 1
ATOM 1077 O O . GLY A 1 129 ? 20.650 24.905 -11.814 1.00 40.84 129 GLY A O 1
ATOM 1078 N N . ASP A 1 130 ? 19.395 24.753 -13.683 1.00 40.56 130 ASP A N 1
ATOM 1079 C CA . ASP A 1 130 ? 20.428 25.022 -14.671 1.00 40.56 130 ASP A CA 1
ATOM 1080 C C . ASP A 1 130 ? 20.734 26.527 -14.608 1.00 40.56 130 ASP A C 1
ATOM 1082 O O . ASP A 1 130 ? 20.016 27.357 -15.169 1.00 40.56 130 ASP A O 1
ATOM 1086 N N . GLU A 1 131 ? 21.759 26.902 -13.844 1.00 48.28 131 GLU A N 1
ATOM 1087 C CA . GLU A 1 131 ? 22.267 28.269 -13.784 1.00 48.28 131 GLU A CA 1
ATOM 1088 C C . GLU A 1 131 ? 23.120 28.519 -15.038 1.00 48.28 131 GLU A C 1
ATOM 1090 O O . GLU A 1 131 ? 24.350 28.490 -15.025 1.00 48.28 131 GLU A O 1
ATOM 1095 N N . ARG A 1 132 ? 22.454 28.718 -16.181 1.00 44.88 132 ARG A N 1
ATOM 1096 C CA . ARG A 1 132 ? 23.113 29.209 -17.393 1.00 44.88 132 ARG A CA 1
ATOM 1097 C C . ARG A 1 132 ? 23.104 30.728 -17.413 1.00 44.88 132 ARG A C 1
ATOM 1099 O O . ARG A 1 132 ? 22.122 31.360 -17.783 1.00 44.88 132 ARG A O 1
ATOM 1106 N N . ALA A 1 133 ? 24.257 31.253 -17.008 1.00 46.69 133 ALA A N 1
ATOM 1107 C CA . ALA A 1 133 ? 24.939 32.437 -17.516 1.00 46.69 133 ALA A CA 1
ATOM 1108 C C . ALA A 1 133 ? 24.112 33.349 -18.439 1.00 46.69 133 ALA A C 1
ATOM 1110 O O . ALA A 1 133 ? 23.908 33.043 -19.616 1.00 46.69 133 ALA A O 1
ATOM 1111 N N . SER A 1 134 ? 23.765 34.530 -17.926 1.00 45.09 134 SER A N 1
ATOM 1112 C CA . SER A 1 134 ? 23.537 35.692 -18.776 1.00 45.09 134 SER A CA 1
ATOM 1113 C C . SER A 1 134 ? 24.804 36.540 -18.775 1.00 45.09 134 SER A C 1
ATOM 1115 O O . SER A 1 134 ? 25.335 36.900 -17.725 1.00 45.09 134 SER A O 1
ATOM 1117 N N . LYS A 1 135 ? 25.298 36.739 -19.991 1.00 45.38 135 LYS A N 1
ATOM 1118 C CA . LYS A 1 135 ? 26.436 37.561 -20.388 1.00 45.38 135 LYS A CA 1
ATOM 1119 C C . LYS A 1 135 ? 26.131 39.048 -20.222 1.00 45.38 135 LYS A C 1
ATOM 1121 O O . LYS A 1 135 ? 24.934 39.400 -20.336 1.00 45.38 135 LYS A O 1
#

Radius of gyration: 17.49 Å; chains: 1; bounding box: 42×51×44 Å

Foldseek 3Di:
DPDKDFDDPDCPDWQWWWFDDPDDIDIDTDAFGMWDDDPLETEGEHEDEPVCLVVNDRVVLGVLVSVVVVQVVVQVVCVVVVHSHHYDYEYDYPVCPVVQVVCSVVVNNVVDYDSSNVSSDPDPPPPPDPPDDDD

Secondary structure (DSSP, 8-state):
--EEEEPPTTTSS-EEEEEESSSSEEEEEE--SEEEEETTEEEEEEE--THHHHS--HHHHHHHHHHHHHHHHHHHHHHHTT---EEEEEEE-HHHHHHHHHHHHTT--TT---HHHHHTSPP------------

Sequence (135 aa):
MDSWLKSAPQRYYAIEYAWKKGEHPKRGEFSPDFFIKKGDMIYVVEIKDDSEIADPSPENLKKFEYAQAHFARLNQWLRNTGLPTQYQHNWLSPKSYNPFFQMLREDKARGFRSELDVVLQPVAVSTHGDERASK

pLDDT: mean 88.14, std 16.25, range [38.53, 98.56]